Protein AF-A0A4T0URJ2-F1 (afdb_monomer_lite)

pLDDT: mean 92.06, std 10.26, range [40.66, 98.56]

Foldseek 3Di:
DFPWDKDALVNLVVLLVVLAVVQPNDQADVVLLVVLSVVRNVLRFIATEGAPVRDDPPAAEDEFGDDDDNVVVVVPDDLQVVRLVVLVVVQVVDPHGHQAYEQPGRHNSSQRSSVSNCRVVVHHYHPDDDD

Secondary structure (DSSP, 8-state):
----EEE-HHHHHHHHHHHHHHTTT-S--HHHHHHHHHHHHHH---EEEE-GGGS-TT-PEEEE---S-HHHHTTT---SHHHHHHHHHHHHTSSS--SEEEESS-SHHHHHHHHHHHHHH-PPEES----

Sequence (131 aa):
MVTTKTLGPAEFEQLALGACLLGGGGGGPLSGAAPLLDYLRELGRPVTLAEADDLPADTLAACVAGIGAPNAASHGGDFTAAPLLAFTRYASLLAQAPGAVLPAEIGAMNSLIPAVVAAQTGLPLVARCPR

Organism: NCBI:txid2563443

Structure (mmCIF, N/CA/C/O backbone):
data_AF-A0A4T0URJ2-F1
#
_entry.id   AF-A0A4T0URJ2-F1
#
loop_
_atom_site.group_PDB
_atom_site.id
_atom_site.type_symbol
_atom_site.label_atom_id
_atom_site.label_alt_id
_atom_site.label_comp_id
_atom_site.label_asym_id
_atom_site.label_entity_id
_atom_site.label_seq_id
_atom_site.pdbx_PDB_ins_code
_atom_site.Cartn_x
_atom_site.Cartn_y
_atom_site.Cartn_z
_atom_site.occupancy
_atom_site.B_iso_or_equiv
_atom_site.auth_seq_id
_atom_site.auth_comp_id
_atom_site.auth_asym_id
_atom_site.auth_atom_id
_atom_site.pdbx_PDB_model_num
ATOM 1 N N . MET A 1 1 ? -5.693 -19.304 16.796 1.00 40.66 1 MET A N 1
ATOM 2 C CA . MET A 1 1 ? -4.402 -18.622 17.023 1.00 40.66 1 MET A CA 1
ATOM 3 C C . MET A 1 1 ? -4.190 -17.725 15.823 1.00 40.66 1 MET A C 1
ATOM 5 O O . MET A 1 1 ? -4.085 -18.256 14.726 1.00 40.66 1 MET A O 1
ATOM 9 N N . VAL A 1 2 ? -4.231 -16.408 16.025 1.00 49.44 2 VAL A N 1
ATOM 10 C CA . VAL A 1 2 ? -3.955 -15.423 14.969 1.00 49.44 2 VAL A CA 1
ATOM 11 C C . VAL A 1 2 ? -2.500 -15.611 14.558 1.00 49.44 2 VAL A C 1
ATOM 13 O O . VAL A 1 2 ? -1.606 -15.526 15.402 1.00 49.44 2 VAL A O 1
ATOM 16 N N . THR A 1 3 ? -2.261 -15.962 13.299 1.00 54.03 3 THR A N 1
ATOM 17 C CA . THR A 1 3 ? -0.899 -16.132 12.786 1.00 54.03 3 THR A CA 1
ATOM 18 C C . THR A 1 3 ? -0.465 -14.780 12.250 1.00 54.03 3 THR A C 1
ATOM 20 O O . THR A 1 3 ? -0.705 -14.467 11.091 1.00 54.03 3 THR A O 1
ATOM 23 N N . THR A 1 4 ? 0.129 -13.942 13.098 1.00 65.81 4 THR A N 1
ATOM 24 C CA . THR A 1 4 ? 0.601 -12.618 12.681 1.00 65.81 4 THR A CA 1
ATOM 25 C C . THR A 1 4 ? 1.820 -12.783 11.777 1.00 65.81 4 THR A 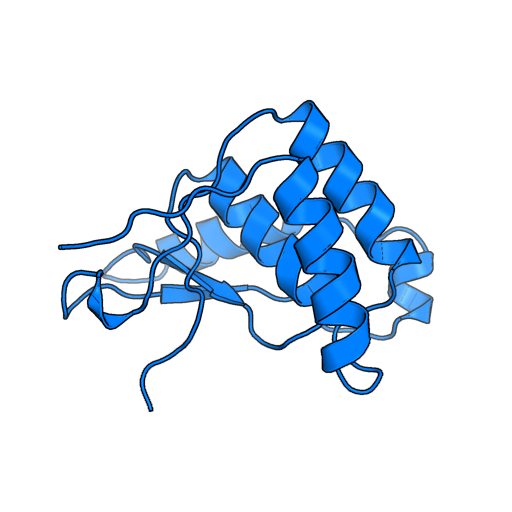C 1
ATOM 27 O O . THR A 1 4 ? 2.940 -12.999 12.244 1.00 65.81 4 THR A O 1
ATOM 30 N N . LYS A 1 5 ? 1.596 -12.735 10.461 1.00 90.38 5 LYS A N 1
ATOM 31 C CA . LYS A 1 5 ? 2.658 -12.742 9.456 1.00 90.38 5 LYS A CA 1
ATOM 32 C C . LYS A 1 5 ? 3.132 -11.310 9.234 1.00 90.38 5 LYS A C 1
ATOM 34 O O . LYS A 1 5 ? 2.327 -10.393 9.115 1.00 90.38 5 LYS A O 1
ATOM 39 N N . THR A 1 6 ? 4.440 -11.126 9.147 1.00 95.19 6 THR A N 1
ATOM 40 C CA . THR A 1 6 ? 5.054 -9.816 8.918 1.00 95.19 6 THR A CA 1
ATOM 41 C C . THR A 1 6 ? 5.757 -9.815 7.570 1.00 95.19 6 THR A C 1
ATOM 43 O O . THR A 1 6 ? 6.363 -10.816 7.191 1.00 95.19 6 THR A O 1
ATOM 46 N N . LEU A 1 7 ? 5.671 -8.702 6.847 1.00 96.50 7 LEU A N 1
ATOM 47 C CA . LEU A 1 7 ? 6.380 -8.471 5.596 1.00 96.50 7 LEU A CA 1
ATOM 48 C C . LEU A 1 7 ? 7.593 -7.574 5.854 1.00 96.50 7 LEU A C 1
ATOM 50 O O . LEU A 1 7 ? 7.449 -6.461 6.371 1.00 96.50 7 LEU A O 1
ATOM 54 N N . GLY A 1 8 ? 8.776 -8.076 5.505 1.00 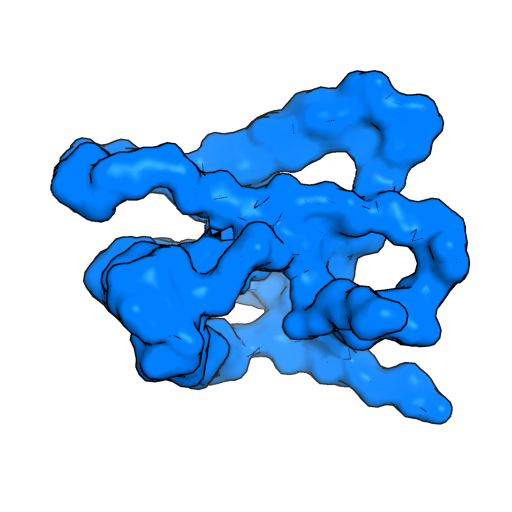95.81 8 GLY A N 1
ATOM 55 C CA . GLY A 1 8 ? 10.014 -7.319 5.394 1.00 95.81 8 GLY A CA 1
ATOM 56 C C . GLY A 1 8 ? 10.481 -7.225 3.935 1.00 95.81 8 GLY A C 1
ATOM 57 O O . GLY A 1 8 ? 9.752 -7.606 3.016 1.00 95.81 8 GLY A O 1
ATOM 58 N N . PRO A 1 9 ? 11.704 -6.717 3.691 1.00 95.44 9 PRO A N 1
ATOM 59 C CA . PRO A 1 9 ? 12.212 -6.484 2.337 1.00 95.44 9 PRO A CA 1
ATOM 60 C C . PRO A 1 9 ? 12.152 -7.716 1.423 1.00 95.44 9 PRO A C 1
ATOM 62 O O . PRO A 1 9 ? 11.697 -7.613 0.286 1.00 95.44 9 PRO A O 1
ATOM 65 N N . ALA A 1 10 ? 12.543 -8.890 1.930 1.00 96.06 10 ALA A N 1
ATOM 66 C CA . ALA A 1 10 ? 12.519 -10.129 1.155 1.00 96.06 10 ALA A CA 1
ATOM 67 C C . ALA A 1 10 ? 11.085 -10.570 0.816 1.00 96.06 10 ALA A C 1
ATOM 69 O O . ALA A 1 10 ? 10.806 -10.969 -0.316 1.00 96.06 10 ALA A O 1
ATOM 70 N N . GLU A 1 11 ? 10.153 -10.462 1.766 1.00 97.62 11 GLU A N 1
ATOM 71 C CA . GLU A 1 11 ? 8.750 -10.798 1.527 1.00 97.62 11 GLU A CA 1
ATOM 72 C C . GLU A 1 11 ? 8.093 -9.827 0.540 1.00 97.62 11 GLU A C 1
ATOM 74 O O . GLU A 1 11 ? 7.265 -10.260 -0.260 1.00 97.62 11 GLU A O 1
ATOM 79 N N . PHE A 1 12 ? 8.463 -8.542 0.544 1.00 97.62 12 PHE A N 1
ATOM 80 C CA . PHE A 1 12 ? 7.959 -7.581 -0.441 1.00 97.62 12 PHE A CA 1
ATOM 81 C C . PHE A 1 12 ? 8.450 -7.886 -1.858 1.00 97.62 12 PHE A C 1
ATOM 83 O O . PHE A 1 12 ? 7.664 -7.799 -2.801 1.00 97.62 12 PHE A O 1
ATOM 90 N N . GLU A 1 13 ? 9.710 -8.295 -2.023 1.00 97.25 13 GLU A N 1
ATOM 91 C CA . GLU A 1 13 ? 10.237 -8.732 -3.322 1.00 97.25 13 GLU A CA 1
ATOM 92 C C . GLU A 1 13 ? 9.486 -9.970 -3.838 1.00 97.25 13 GLU A C 1
ATOM 94 O O . GLU A 1 13 ? 9.039 -10.005 -4.988 1.00 97.25 13 GLU A O 1
ATOM 99 N N . GLN A 1 14 ? 9.263 -10.960 -2.969 1.00 97.31 14 GLN A N 1
ATOM 100 C CA . GLN A 1 14 ? 8.476 -12.151 -3.299 1.00 97.31 14 GLN A CA 1
ATOM 101 C C . GLN A 1 14 ? 7.018 -11.808 -3.630 1.00 97.31 14 GLN A C 1
ATOM 103 O O . GLN A 1 14 ? 6.459 -12.356 -4.584 1.00 97.31 14 GLN A O 1
ATOM 108 N N . LEU A 1 15 ? 6.414 -10.884 -2.876 1.00 96.12 15 LEU A N 1
ATOM 109 C CA . LEU A 1 15 ? 5.061 -10.394 -3.117 1.00 96.12 15 LEU A CA 1
ATOM 110 C C . LEU A 1 15 ? 4.959 -9.729 -4.491 1.00 96.12 15 LEU A C 1
ATOM 112 O O . LEU A 1 15 ? 4.046 -10.055 -5.242 1.00 96.12 15 LEU A O 1
ATOM 116 N N . ALA A 1 16 ? 5.899 -8.852 -4.848 1.00 97.19 16 ALA A N 1
ATOM 117 C CA . ALA A 1 16 ? 5.896 -8.164 -6.136 1.00 97.19 16 ALA A CA 1
ATOM 118 C C . ALA A 1 16 ? 5.988 -9.148 -7.314 1.00 97.19 16 ALA A C 1
ATOM 120 O O . ALA A 1 16 ? 5.234 -9.027 -8.282 1.00 97.19 16 ALA A O 1
ATOM 121 N N . LEU A 1 17 ? 6.866 -10.152 -7.213 1.00 97.06 17 LEU A N 1
ATOM 122 C CA . LEU A 1 17 ? 7.027 -11.194 -8.232 1.00 97.06 17 LEU A CA 1
ATOM 123 C C . LEU A 1 17 ? 5.775 -12.069 -8.359 1.00 97.06 17 LEU A C 1
ATOM 125 O O . LEU A 1 17 ? 5.265 -12.264 -9.464 1.00 97.06 17 LEU A O 1
ATOM 129 N N . GLY A 1 18 ? 5.252 -12.562 -7.233 1.00 96.56 18 GLY A N 1
ATOM 130 C CA . GLY A 1 18 ? 4.042 -13.382 -7.209 1.00 96.56 18 GLY A CA 1
ATOM 131 C C . GLY A 1 18 ? 2.818 -12.619 -7.715 1.00 96.56 18 GLY A C 1
ATOM 132 O O . GLY A 1 18 ? 2.074 -13.130 -8.549 1.00 96.56 18 GLY A O 1
ATOM 133 N N . ALA A 1 19 ? 2.644 -11.371 -7.280 1.00 96.12 19 ALA A N 1
ATOM 134 C CA . ALA A 1 19 ? 1.552 -10.512 -7.722 1.00 96.12 19 ALA A CA 1
ATOM 135 C C . ALA A 1 19 ? 1.667 -10.159 -9.211 1.00 96.12 19 ALA A C 1
ATOM 137 O O . ALA A 1 19 ? 0.652 -10.136 -9.901 1.00 96.12 19 ALA A O 1
ATOM 138 N N . CYS A 1 20 ? 2.879 -9.952 -9.742 1.00 95.56 20 CYS A N 1
ATOM 139 C CA . CYS A 1 20 ? 3.077 -9.760 -11.180 1.00 95.56 20 CYS A CA 1
ATOM 140 C C . CYS A 1 20 ? 2.629 -10.985 -11.989 1.00 95.56 20 CYS A C 1
ATOM 142 O O . CYS A 1 20 ? 2.006 -10.833 -13.039 1.00 95.56 20 CYS A O 1
ATOM 144 N N . LEU A 1 21 ? 2.948 -12.191 -11.511 1.00 96.06 21 LEU A N 1
ATOM 145 C CA . LEU A 1 21 ? 2.557 -13.436 -12.170 1.00 96.06 21 LEU A CA 1
ATOM 146 C C . LEU A 1 21 ? 1.036 -13.650 -12.118 1.00 96.06 21 LEU A C 1
ATOM 148 O O . LEU A 1 21 ? 0.429 -14.035 -13.115 1.00 96.06 21 LEU A O 1
ATOM 152 N N . LEU A 1 22 ? 0.423 -13.402 -10.959 1.00 95.62 22 LEU A N 1
ATOM 153 C CA . LEU A 1 22 ? -0.995 -13.674 -10.707 1.00 95.62 22 LEU A CA 1
ATOM 154 C C . LEU A 1 22 ? -1.938 -12.557 -11.180 1.00 95.62 22 LEU A C 1
ATOM 156 O O . LEU A 1 22 ? -3.127 -12.807 -11.348 1.00 95.62 22 LEU A O 1
ATOM 160 N N . GLY A 1 23 ? -1.429 -11.348 -11.422 1.00 91.81 23 GLY A N 1
ATOM 161 C CA . GLY A 1 23 ? -2.223 -10.177 -11.809 1.00 91.81 23 GLY A CA 1
ATOM 162 C C . GLY A 1 23 ? -2.785 -10.209 -13.235 1.00 91.81 23 GLY A C 1
ATOM 163 O O . GLY A 1 23 ? -3.426 -9.252 -13.658 1.00 91.81 23 GLY A O 1
ATOM 164 N N . GLY A 1 24 ? -2.534 -11.267 -14.016 1.00 88.06 24 GLY A N 1
ATOM 165 C CA . GLY A 1 24 ? -3.131 -11.443 -15.349 1.00 88.06 24 GLY A CA 1
ATOM 166 C C . GLY A 1 24 ? -2.788 -10.337 -16.359 1.00 88.06 24 GLY A C 1
ATOM 167 O O . GLY A 1 24 ? -3.539 -10.122 -17.306 1.00 88.06 24 GLY A O 1
ATOM 168 N N . GLY A 1 25 ? -1.678 -9.620 -16.150 1.00 84.06 25 GLY A N 1
ATOM 169 C CA . GLY A 1 25 ? -1.258 -8.468 -16.960 1.00 84.06 25 GLY A CA 1
ATOM 170 C C . GLY A 1 25 ? -1.740 -7.097 -16.456 1.00 84.06 25 GLY A C 1
ATOM 171 O O . GLY A 1 25 ? -1.353 -6.084 -17.038 1.00 84.06 25 GLY A O 1
ATOM 172 N N . GLY A 1 26 ? -2.548 -7.049 -15.390 1.00 88.81 26 GLY A N 1
ATOM 173 C CA . GLY A 1 26 ? -3.000 -5.828 -14.707 1.00 88.81 26 GLY A CA 1
ATOM 174 C C . GLY A 1 26 ? -2.175 -5.462 -13.462 1.00 88.81 26 GLY A C 1
ATOM 175 O O . GLY A 1 26 ? -1.145 -6.072 -13.177 1.00 88.81 26 GLY A O 1
ATOM 176 N N . GLY A 1 27 ? -2.604 -4.427 -12.728 1.00 90.38 27 GLY A N 1
ATOM 177 C CA . GLY A 1 27 ? -2.042 -4.041 -11.422 1.00 90.38 27 GLY A CA 1
ATOM 178 C C . GLY A 1 27 ? -0.595 -3.532 -11.395 1.00 90.38 27 GLY A C 1
ATOM 179 O O . GLY A 1 27 ? 0.001 -3.395 -10.322 1.00 90.38 27 GLY A O 1
ATOM 180 N N . GLY A 1 28 ? -0.051 -3.193 -12.565 1.00 92.00 28 GLY A N 1
ATOM 181 C CA . GLY A 1 28 ? 1.219 -2.491 -12.742 1.00 92.00 28 GLY A CA 1
ATOM 182 C C . GLY A 1 28 ? 2.436 -3.411 -12.938 1.00 92.00 28 GLY A C 1
ATOM 183 O O . GLY A 1 28 ? 2.488 -4.505 -12.373 1.00 92.00 28 GLY A O 1
ATOM 184 N N . PRO A 1 29 ? 3.431 -2.984 -13.742 1.00 91.75 29 PRO A N 1
ATOM 185 C CA . PRO A 1 29 ? 4.603 -3.793 -14.077 1.00 91.75 29 PRO A CA 1
ATOM 186 C C . PRO A 1 29 ? 5.640 -3.847 -12.945 1.00 91.75 29 PRO A C 1
ATOM 188 O O . PRO A 1 29 ? 5.733 -2.934 -12.123 1.00 91.75 29 PRO A O 1
ATOM 191 N N . LEU A 1 30 ? 6.517 -4.860 -12.972 1.00 93.12 30 LEU A N 1
ATOM 192 C CA . LEU A 1 30 ? 7.656 -4.972 -12.042 1.00 93.12 30 LEU A CA 1
ATOM 193 C C . LEU A 1 30 ? 8.597 -3.760 -12.081 1.00 93.12 30 LEU A C 1
ATOM 195 O O . LEU A 1 30 ? 9.138 -3.373 -11.049 1.00 93.12 30 LEU A O 1
ATOM 199 N N . SER A 1 31 ? 8.765 -3.123 -13.244 1.00 92.31 31 SER A N 1
ATOM 200 C CA . SER A 1 31 ? 9.587 -1.912 -13.365 1.00 92.31 31 SER A CA 1
ATOM 201 C C . SER A 1 31 ? 9.053 -0.746 -12.526 1.00 92.31 31 SER A C 1
ATOM 203 O O . SER A 1 31 ? 9.844 0.026 -11.997 1.00 92.31 31 SER A O 1
ATOM 205 N N . GLY A 1 32 ? 7.730 -0.638 -12.358 1.00 92.06 32 GLY A N 1
ATOM 206 C CA . GLY A 1 32 ? 7.109 0.351 -11.474 1.00 92.06 32 GLY A CA 1
ATOM 207 C C . GLY A 1 32 ? 7.108 -0.061 -9.998 1.00 92.06 32 GLY A C 1
ATOM 208 O O . GLY A 1 32 ? 6.974 0.793 -9.127 1.00 92.06 32 GLY A O 1
ATOM 209 N N . ALA A 1 33 ? 7.290 -1.352 -9.705 1.00 94.38 33 ALA A N 1
ATOM 210 C CA . ALA A 1 33 ? 7.404 -1.878 -8.346 1.00 94.38 33 ALA A CA 1
ATOM 211 C C . ALA A 1 33 ? 8.801 -1.662 -7.737 1.00 94.38 33 ALA A C 1
ATOM 213 O O . ALA A 1 33 ? 8.907 -1.447 -6.534 1.00 94.38 33 ALA A O 1
ATOM 214 N N . ALA A 1 34 ? 9.862 -1.669 -8.552 1.00 94.88 34 ALA A N 1
ATOM 215 C CA . ALA A 1 34 ? 11.244 -1.469 -8.103 1.00 94.88 34 ALA A CA 1
ATOM 216 C C . ALA A 1 34 ? 11.448 -0.242 -7.180 1.00 94.88 34 ALA A C 1
ATOM 218 O O . ALA A 1 34 ? 11.921 -0.438 -6.061 1.00 94.88 34 ALA A O 1
ATOM 219 N N . PRO A 1 35 ? 11.020 0.988 -7.541 1.00 95.44 35 PRO A N 1
ATOM 220 C CA . PRO A 1 35 ? 11.182 2.143 -6.652 1.00 95.44 35 PRO A CA 1
ATOM 221 C C . PRO A 1 35 ? 10.381 2.032 -5.342 1.00 95.44 35 PRO A C 1
ATOM 223 O O . PRO A 1 35 ? 10.776 2.605 -4.330 1.00 95.44 35 PRO A O 1
ATOM 226 N N . LEU A 1 36 ? 9.269 1.286 -5.328 1.00 97.06 36 LEU A N 1
ATOM 227 C CA . LEU A 1 36 ? 8.493 1.034 -4.108 1.00 97.06 36 LEU A CA 1
ATOM 228 C C . LEU A 1 36 ? 9.213 0.055 -3.176 1.00 97.06 36 LEU A C 1
ATOM 230 O O . LEU A 1 36 ? 9.191 0.242 -1.962 1.00 97.06 36 LEU A O 1
ATOM 234 N N . LEU A 1 37 ? 9.861 -0.972 -3.734 1.00 97.81 37 LEU A N 1
ATOM 235 C CA . LEU A 1 37 ? 10.683 -1.917 -2.974 1.00 97.81 37 LEU A CA 1
ATOM 236 C C . LEU A 1 37 ? 11.880 -1.213 -2.335 1.00 97.81 37 LEU A C 1
ATOM 238 O O . LEU A 1 37 ? 12.151 -1.428 -1.153 1.00 97.81 37 LEU A O 1
ATOM 242 N N . ASP A 1 38 ? 12.555 -0.346 -3.091 1.00 97.69 38 ASP A N 1
ATOM 243 C CA . ASP A 1 38 ? 13.665 0.456 -2.577 1.00 97.69 38 ASP A CA 1
ATOM 244 C C . ASP A 1 38 ? 13.197 1.365 -1.439 1.00 97.69 38 ASP A C 1
ATOM 246 O O . ASP A 1 38 ? 13.776 1.334 -0.353 1.00 97.69 38 ASP A O 1
ATOM 250 N N . TYR A 1 39 ? 12.071 2.059 -1.625 1.00 98.12 39 TYR A N 1
ATOM 251 C CA . TYR A 1 39 ? 11.473 2.886 -0.580 1.00 98.12 39 TYR A CA 1
ATOM 252 C C . TYR A 1 39 ? 11.105 2.090 0.683 1.00 98.12 39 TYR A C 1
ATOM 254 O O . TYR A 1 39 ? 11.409 2.517 1.795 1.00 98.12 39 TYR A O 1
ATOM 262 N N . LEU A 1 40 ? 10.465 0.923 0.545 1.00 98.06 40 LEU A N 1
ATOM 263 C CA . LEU A 1 40 ? 10.111 0.062 1.683 1.00 98.06 40 LEU A CA 1
ATOM 264 C C . LEU A 1 40 ? 11.358 -0.433 2.430 1.00 98.06 40 LEU A C 1
ATOM 266 O O . LEU A 1 40 ? 11.354 -0.497 3.663 1.00 98.06 40 LEU A O 1
ATOM 270 N N . ARG A 1 41 ? 12.432 -0.751 1.697 1.00 97.81 41 ARG A N 1
ATOM 271 C CA . ARG A 1 41 ? 13.720 -1.160 2.268 1.00 97.81 41 ARG A CA 1
ATOM 272 C C . ARG A 1 41 ? 14.369 -0.019 3.051 1.00 97.81 41 ARG A C 1
ATOM 274 O O . ARG A 1 41 ? 14.826 -0.252 4.166 1.00 97.81 41 ARG A O 1
ATOM 281 N N . GLU A 1 42 ? 14.374 1.191 2.498 1.00 98.00 42 GLU A N 1
ATOM 282 C CA . GLU A 1 42 ? 14.905 2.397 3.149 1.00 98.00 42 GLU A CA 1
ATOM 283 C C . GLU A 1 42 ? 14.085 2.807 4.376 1.00 98.00 42 GLU A C 1
ATOM 285 O O . GLU A 1 42 ? 14.652 3.169 5.407 1.00 98.00 42 GLU A O 1
ATOM 290 N N . LEU A 1 43 ? 12.754 2.712 4.292 1.00 97.31 43 LEU A N 1
ATOM 291 C CA . LEU A 1 43 ? 11.860 3.005 5.409 1.00 97.31 43 LEU A CA 1
ATOM 292 C C . LEU A 1 43 ? 12.086 2.034 6.578 1.00 97.31 43 LEU A C 1
ATOM 294 O O . LEU A 1 43 ? 11.916 2.423 7.732 1.00 97.31 43 LEU A O 1
ATOM 298 N N . GLY A 1 44 ? 12.452 0.778 6.293 1.00 95.94 44 GLY A N 1
ATOM 299 C CA . GLY A 1 44 ? 12.876 -0.205 7.294 1.00 95.94 44 GLY A CA 1
ATOM 300 C C . GLY A 1 44 ? 11.785 -0.621 8.286 1.00 95.94 44 GLY A C 1
ATOM 301 O O . GLY A 1 44 ? 12.092 -1.157 9.352 1.00 95.94 44 GLY A O 1
ATOM 302 N N . ARG A 1 45 ? 10.510 -0.359 7.970 1.00 96.25 45 ARG A N 1
ATOM 303 C CA . ARG A 1 45 ? 9.372 -0.652 8.849 1.00 96.25 45 ARG A CA 1
ATOM 304 C C . ARG A 1 45 ? 8.670 -1.942 8.418 1.00 96.25 45 ARG A C 1
ATOM 306 O O . ARG A 1 45 ? 8.255 -2.032 7.263 1.00 96.25 45 ARG A O 1
ATOM 313 N N . PRO A 1 46 ? 8.497 -2.918 9.326 1.00 94.44 46 PRO A N 1
ATOM 314 C CA . PRO A 1 46 ? 7.729 -4.116 9.025 1.00 94.44 46 PRO A CA 1
ATOM 315 C C . PRO A 1 46 ? 6.248 -3.784 8.811 1.00 94.44 46 PRO A C 1
ATOM 317 O O . PRO A 1 46 ? 5.704 -2.906 9.486 1.00 94.44 46 PRO A O 1
ATOM 320 N N . VAL A 1 47 ? 5.586 -4.531 7.927 1.00 97.88 47 VAL A N 1
ATOM 321 C CA . VAL A 1 47 ? 4.127 -4.462 7.739 1.00 97.88 47 VAL A CA 1
ATOM 322 C C . VAL A 1 47 ? 3.481 -5.735 8.252 1.00 97.88 47 VAL A C 1
ATOM 324 O O . VAL A 1 47 ? 3.846 -6.833 7.838 1.00 97.88 47 VAL A O 1
ATOM 327 N N . THR A 1 48 ? 2.488 -5.590 9.124 1.00 97.25 48 THR A N 1
ATOM 328 C CA . THR A 1 48 ? 1.645 -6.711 9.540 1.00 97.25 48 THR A CA 1
ATOM 329 C C . THR A 1 48 ? 0.714 -7.098 8.397 1.00 97.25 48 THR A C 1
ATOM 331 O O . THR A 1 48 ? -0.061 -6.266 7.927 1.00 97.25 48 THR A O 1
ATOM 334 N N . LEU A 1 49 ? 0.768 -8.356 7.971 1.00 95.81 49 LEU A N 1
ATOM 335 C CA . LEU A 1 49 ? -0.196 -8.957 7.061 1.00 95.81 49 LEU A CA 1
ATOM 336 C C . LEU A 1 49 ? -1.282 -9.648 7.893 1.00 95.81 49 LEU A C 1
ATOM 338 O O . LEU A 1 49 ? -0.975 -10.551 8.673 1.00 95.81 49 LEU A O 1
ATOM 342 N N . ALA A 1 50 ? -2.530 -9.217 7.730 1.00 93.81 50 ALA A N 1
ATOM 343 C CA . ALA A 1 50 ? -3.678 -9.746 8.461 1.00 93.81 50 ALA A CA 1
ATOM 344 C C . ALA A 1 50 ? -4.698 -10.376 7.507 1.00 93.81 50 ALA A C 1
ATOM 346 O O . ALA A 1 50 ? -4.960 -9.844 6.423 1.00 93.81 50 ALA A O 1
ATOM 347 N N . GLU A 1 51 ? -5.309 -11.482 7.924 1.00 91.56 51 GLU A N 1
ATOM 348 C CA . GLU A 1 51 ? -6.566 -11.922 7.324 1.00 91.56 51 GLU A CA 1
ATOM 349 C C . GLU A 1 51 ? -7.700 -11.026 7.834 1.00 91.56 51 GLU A C 1
ATOM 351 O O . GLU A 1 51 ? -7.641 -10.494 8.943 1.00 91.56 51 GLU A O 1
ATOM 356 N N . ALA A 1 52 ? -8.755 -10.848 7.040 1.00 89.00 52 ALA A N 1
ATOM 357 C CA . ALA A 1 52 ? -9.893 -10.036 7.469 1.00 89.00 52 ALA A CA 1
ATOM 358 C C . ALA A 1 52 ? -10.567 -10.584 8.743 1.00 89.00 52 ALA A C 1
ATOM 360 O O . ALA A 1 52 ? -10.998 -9.800 9.584 1.00 89.00 52 ALA A O 1
ATOM 361 N N . ASP A 1 53 ? -10.583 -11.909 8.914 1.00 90.12 53 ASP A N 1
ATOM 362 C CA . ASP A 1 53 ? -11.137 -12.581 10.097 1.00 90.12 53 ASP A CA 1
ATOM 363 C C . ASP A 1 53 ? -10.277 -12.380 11.364 1.00 90.12 53 ASP A C 1
ATOM 365 O O . ASP A 1 53 ? -10.746 -12.636 12.474 1.00 90.12 53 ASP A O 1
ATOM 369 N N . ASP A 1 54 ? -9.028 -11.915 11.218 1.00 89.56 54 ASP A N 1
ATOM 370 C CA . ASP A 1 54 ? -8.143 -11.580 12.341 1.00 89.56 54 ASP A CA 1
ATOM 371 C C . ASP A 1 54 ? -8.357 -10.141 12.852 1.00 89.56 54 ASP A C 1
ATOM 373 O O . ASP A 1 54 ? -7.804 -9.759 13.888 1.00 89.56 54 ASP A O 1
ATOM 377 N N . LEU A 1 55 ? -9.138 -9.325 12.136 1.00 91.25 55 LEU A N 1
ATOM 378 C CA . LEU A 1 55 ? -9.456 -7.951 12.518 1.00 91.25 55 LEU A CA 1
ATOM 379 C C . LEU A 1 55 ? -10.755 -7.888 13.345 1.00 91.25 55 LEU A C 1
ATOM 381 O O . LEU A 1 55 ? -11.647 -8.720 13.170 1.00 91.25 55 LEU A O 1
ATOM 385 N N . PRO A 1 56 ? -10.916 -6.882 14.227 1.00 93.69 56 PRO A N 1
ATOM 386 C CA . PRO A 1 56 ? -12.207 -6.599 14.850 1.00 93.69 56 PRO A CA 1
ATOM 387 C C . PRO A 1 56 ? -13.318 -6.458 13.801 1.00 93.69 56 PRO A C 1
ATOM 389 O O . PRO A 1 56 ? -13.104 -5.841 12.757 1.00 93.69 56 PRO A O 1
ATOM 392 N N . ALA A 1 57 ? -14.505 -6.998 14.089 1.00 91.19 57 ALA A N 1
ATOM 393 C CA . ALA A 1 57 ? -15.608 -7.107 13.127 1.00 91.19 57 ALA A CA 1
ATOM 394 C C . ALA A 1 57 ? -16.094 -5.762 12.546 1.00 91.19 57 ALA A C 1
ATOM 396 O O . ALA A 1 57 ? -16.678 -5.728 11.467 1.00 91.19 57 ALA A O 1
ATOM 397 N N . ASP A 1 58 ? -15.863 -4.660 13.256 1.00 93.31 58 ASP A N 1
ATOM 398 C CA . ASP A 1 58 ? -16.217 -3.289 12.885 1.00 93.31 58 ASP A CA 1
ATOM 399 C C . ASP A 1 58 ? -15.035 -2.494 12.298 1.00 93.31 58 ASP A C 1
ATOM 401 O O . ASP A 1 58 ? -15.118 -1.274 12.119 1.00 93.31 58 ASP A O 1
ATOM 405 N N . THR A 1 59 ? -13.924 -3.166 11.979 1.00 94.69 59 THR A N 1
ATOM 406 C CA . THR A 1 59 ? -12.752 -2.526 11.375 1.00 94.69 59 THR A CA 1
ATOM 407 C C . THR A 1 59 ? -13.057 -2.098 9.949 1.00 94.69 59 THR A C 1
ATOM 409 O O . THR A 1 59 ? -13.223 -2.921 9.050 1.00 94.69 59 THR A O 1
ATOM 412 N N . LEU A 1 60 ? -13.044 -0.787 9.709 1.00 95.44 60 LEU A N 1
ATOM 413 C CA . LEU A 1 60 ? -13.067 -0.253 8.354 1.00 95.44 60 LEU A CA 1
ATOM 414 C C . LEU A 1 60 ? -11.684 -0.412 7.715 1.00 95.44 60 LEU A C 1
ATOM 416 O O . LEU A 1 60 ? -10.689 0.087 8.241 1.00 95.44 60 LEU A O 1
ATOM 420 N N . ALA A 1 61 ? -11.623 -1.068 6.559 1.00 95.25 61 ALA A N 1
ATOM 421 C CA . ALA A 1 61 ? -10.434 -1.090 5.717 1.00 95.25 61 ALA A CA 1
ATOM 422 C C . ALA A 1 61 ? -10.595 -0.077 4.578 1.00 95.25 61 ALA A C 1
ATOM 424 O O . ALA A 1 61 ? -11.651 -0.012 3.945 1.00 95.25 61 ALA A O 1
ATOM 425 N N . ALA A 1 62 ? -9.557 0.707 4.295 1.00 96.62 62 ALA A N 1
ATOM 426 C CA . ALA A 1 62 ? -9.560 1.597 3.139 1.00 96.62 62 ALA A CA 1
ATOM 427 C C . ALA A 1 62 ? -8.773 0.987 1.985 1.00 96.62 62 ALA A C 1
ATOM 429 O O . ALA A 1 62 ? -7.627 0.558 2.136 1.00 96.62 62 ALA A O 1
ATOM 430 N N . CYS A 1 63 ? -9.416 0.978 0.821 1.00 95.94 63 CYS A N 1
ATOM 431 C CA . CYS A 1 63 ? -8.821 0.509 -0.413 1.00 95.94 63 CYS A CA 1
ATOM 432 C C . CYS A 1 63 ? -7.824 1.546 -0.945 1.00 95.94 63 CYS A C 1
ATOM 434 O O . CYS A 1 63 ? -8.186 2.709 -1.134 1.00 95.94 63 CYS A O 1
ATOM 436 N N . VAL A 1 64 ? -6.586 1.131 -1.214 1.00 97.06 64 VAL A N 1
ATOM 437 C CA . VAL A 1 64 ? -5.540 1.987 -1.794 1.00 97.06 64 VAL A CA 1
ATOM 438 C C . VAL A 1 64 ? -5.002 1.334 -3.063 1.00 97.06 64 VAL A C 1
ATOM 440 O O . VAL A 1 64 ? -4.615 0.167 -3.057 1.00 97.06 64 VAL A O 1
ATOM 443 N N . ALA A 1 65 ? -4.973 2.098 -4.153 1.00 94.56 65 ALA A N 1
ATOM 444 C CA . ALA A 1 65 ? -4.449 1.670 -5.444 1.00 94.56 65 ALA A CA 1
ATOM 445 C C . ALA A 1 65 ? -3.971 2.857 -6.282 1.00 94.56 65 ALA A C 1
ATOM 447 O O . ALA A 1 65 ? -4.442 3.984 -6.118 1.00 94.56 65 ALA A O 1
ATOM 448 N N . GLY A 1 66 ? -3.059 2.579 -7.210 1.00 91.62 66 GLY A N 1
ATOM 449 C CA . GLY A 1 66 ? -2.775 3.449 -8.342 1.00 91.62 66 GLY A CA 1
ATOM 450 C C . GLY A 1 66 ? -3.734 3.140 -9.492 1.00 91.62 66 GLY A C 1
ATOM 451 O O . GLY A 1 66 ? -3.912 1.980 -9.862 1.00 91.62 66 GLY A O 1
ATOM 452 N N . ILE A 1 67 ? -4.338 4.178 -10.074 1.00 88.94 67 ILE A N 1
ATOM 453 C CA . ILE A 1 67 ? -5.213 4.068 -11.248 1.00 88.94 67 ILE A CA 1
ATOM 454 C C . ILE A 1 67 ? -4.685 5.006 -12.329 1.00 88.94 67 ILE A C 1
ATOM 456 O O . ILE A 1 67 ? -4.450 6.187 -12.078 1.00 88.94 67 ILE A O 1
ATOM 460 N N . GLY A 1 68 ? -4.514 4.488 -13.542 1.00 86.06 68 GLY A N 1
ATOM 461 C CA . GLY A 1 68 ? -4.076 5.274 -14.689 1.00 86.06 68 GLY A CA 1
ATOM 462 C C . GLY A 1 68 ? -3.390 4.432 -15.757 1.00 86.06 68 GLY A C 1
ATOM 463 O O . GLY A 1 68 ? -3.224 3.222 -15.618 1.00 86.06 68 GLY A O 1
ATOM 464 N N . ALA A 1 69 ? -2.982 5.089 -16.843 1.00 83.75 69 ALA A N 1
ATOM 465 C CA . ALA A 1 69 ? -2.244 4.433 -17.915 1.00 83.75 69 ALA A CA 1
ATOM 466 C C . ALA A 1 69 ? -0.797 4.130 -17.474 1.00 83.75 69 ALA A C 1
ATOM 468 O O . ALA A 1 69 ? -0.116 5.044 -16.997 1.00 83.75 69 ALA A O 1
ATOM 469 N N . PRO A 1 70 ? -0.268 2.914 -17.717 1.00 78.88 70 PRO A N 1
ATOM 470 C CA . PRO A 1 70 ? 1.121 2.579 -17.389 1.00 78.88 70 PRO A CA 1
ATOM 471 C C . PRO A 1 70 ? 2.149 3.537 -18.008 1.00 78.88 70 PRO A C 1
ATOM 473 O O . PRO A 1 70 ? 3.121 3.900 -17.354 1.00 78.88 70 PRO A O 1
ATOM 476 N N . ASN A 1 71 ? 1.896 4.017 -19.233 1.00 82.50 71 ASN A N 1
ATOM 477 C CA . ASN A 1 71 ? 2.772 4.983 -19.903 1.00 82.50 71 ASN A CA 1
ATOM 478 C C . ASN A 1 71 ? 2.834 6.337 -19.168 1.00 82.50 71 ASN A C 1
ATOM 480 O O . ASN A 1 71 ? 3.879 6.972 -19.106 1.00 82.50 71 ASN A O 1
ATOM 484 N N . ALA A 1 72 ? 1.727 6.778 -18.563 1.00 84.81 72 ALA A N 1
ATOM 485 C CA . ALA A 1 72 ? 1.735 7.993 -17.751 1.00 84.81 72 ALA A CA 1
ATOM 486 C C . ALA A 1 72 ? 2.531 7.780 -16.455 1.00 84.81 72 ALA A C 1
ATOM 488 O O . ALA A 1 72 ? 3.330 8.633 -16.075 1.00 84.81 72 ALA A O 1
ATOM 489 N N . ALA A 1 73 ? 2.371 6.617 -15.815 1.00 82.25 73 ALA A N 1
ATOM 490 C CA . ALA A 1 73 ? 3.115 6.265 -14.607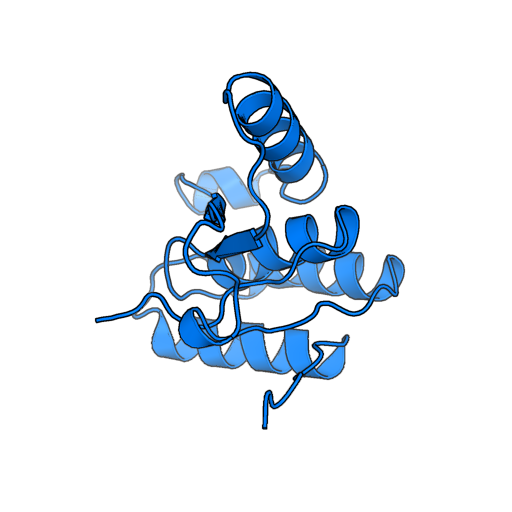 1.00 82.25 73 ALA A CA 1
ATOM 491 C C . ALA A 1 73 ? 4.638 6.242 -14.838 1.00 82.25 73 ALA A C 1
ATOM 493 O O . ALA A 1 73 ? 5.388 6.682 -13.965 1.00 82.25 73 ALA A O 1
ATOM 494 N N . SER A 1 74 ? 5.102 5.820 -16.024 1.00 79.50 74 SER A N 1
ATOM 495 C CA . SER A 1 74 ? 6.532 5.831 -16.374 1.00 79.50 74 SER A CA 1
ATOM 496 C C . SER A 1 74 ? 7.153 7.226 -16.510 1.00 79.50 74 SER A C 1
ATOM 498 O O . SER A 1 74 ? 8.374 7.332 -16.575 1.00 79.50 74 SER A O 1
ATOM 500 N N . HIS A 1 75 ? 6.353 8.295 -16.517 1.00 82.50 75 HIS A N 1
ATOM 501 C CA . HIS A 1 75 ? 6.841 9.676 -16.585 1.00 82.50 75 HIS A CA 1
ATOM 502 C C . HIS A 1 75 ? 7.023 10.351 -15.212 1.00 82.50 75 HIS A C 1
ATOM 504 O O . HIS A 1 75 ? 7.287 11.550 -15.169 1.00 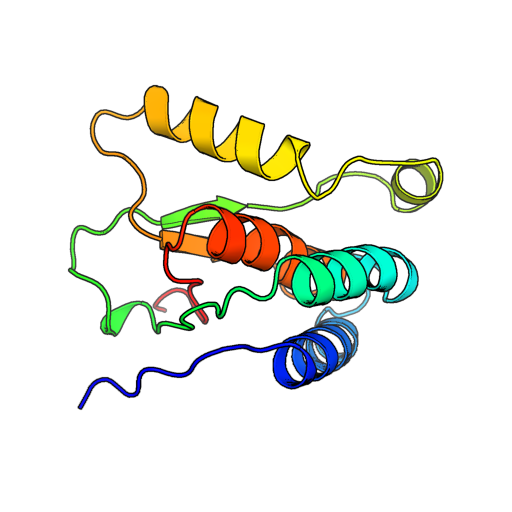82.50 75 HIS A O 1
ATOM 510 N N . GLY A 1 76 ? 6.930 9.604 -14.104 1.00 72.62 76 GLY A N 1
ATOM 511 C CA . GLY A 1 76 ? 7.290 10.103 -12.768 1.00 72.62 76 GLY A CA 1
ATOM 512 C C . GLY A 1 76 ? 6.108 10.334 -11.826 1.00 72.62 76 GLY A C 1
ATOM 513 O O . GLY A 1 76 ? 5.995 11.401 -11.229 1.00 72.62 76 GLY A O 1
ATOM 514 N N . GLY A 1 77 ? 5.226 9.340 -11.680 1.00 82.12 77 GLY A N 1
ATOM 515 C CA . GLY A 1 77 ? 4.188 9.369 -10.645 1.00 82.12 77 GLY A CA 1
ATOM 516 C C . GLY A 1 77 ? 4.764 9.246 -9.228 1.00 82.12 77 GLY A C 1
ATOM 517 O O . GLY A 1 77 ? 5.685 8.465 -8.995 1.00 82.12 77 GLY A O 1
ATOM 518 N N . ASP A 1 78 ? 4.196 9.989 -8.275 1.00 91.75 78 ASP A N 1
ATOM 519 C CA . ASP A 1 78 ? 4.470 9.800 -6.848 1.00 91.75 78 ASP A CA 1
ATOM 520 C C . ASP A 1 78 ? 3.582 8.678 -6.297 1.00 91.75 78 ASP A C 1
ATOM 522 O O . ASP A 1 78 ? 2.373 8.836 -6.129 1.00 91.75 78 ASP A O 1
ATOM 526 N N . PHE A 1 79 ? 4.202 7.534 -6.022 1.00 94.75 79 PHE A N 1
ATOM 527 C CA . PHE A 1 79 ? 3.542 6.355 -5.465 1.00 94.75 79 PHE A CA 1
ATOM 528 C C . PHE A 1 79 ? 3.930 6.089 -4.002 1.00 94.75 79 PHE A C 1
ATOM 530 O O . PHE A 1 79 ? 3.633 5.013 -3.485 1.00 94.75 79 PHE A O 1
ATOM 537 N N . THR A 1 80 ? 4.572 7.048 -3.322 1.00 95.69 80 THR A N 1
ATOM 538 C CA . THR A 1 80 ? 4.983 6.906 -1.915 1.00 95.69 80 THR A CA 1
ATOM 539 C C . THR A 1 80 ? 4.337 7.950 -1.011 1.00 95.69 80 THR A C 1
ATOM 541 O O . THR A 1 80 ? 3.710 7.575 -0.020 1.00 95.69 80 THR A O 1
ATOM 544 N N . ALA A 1 81 ? 4.416 9.243 -1.333 1.00 97.12 81 ALA A N 1
ATOM 545 C CA . ALA A 1 81 ? 3.840 10.300 -0.500 1.00 97.12 81 ALA A CA 1
ATOM 546 C C . ALA A 1 81 ? 2.380 10.601 -0.874 1.00 97.12 81 ALA A C 1
ATOM 548 O O . ALA A 1 81 ? 1.533 10.740 0.015 1.00 97.12 81 ALA A O 1
ATOM 549 N N . ALA A 1 82 ? 2.048 10.637 -2.167 1.00 96.75 82 ALA A N 1
ATOM 550 C CA . ALA A 1 82 ? 0.681 10.892 -2.619 1.00 96.75 82 ALA A CA 1
ATOM 551 C C . ALA A 1 82 ? -0.349 9.863 -2.100 1.00 96.75 82 ALA A C 1
ATOM 553 O O . ALA A 1 82 ? -1.410 10.299 -1.639 1.00 96.75 82 ALA A O 1
ATOM 554 N N . PRO A 1 83 ? -0.075 8.538 -2.072 1.00 97.50 83 PRO A N 1
ATOM 555 C CA . PRO A 1 83 ? -1.010 7.567 -1.498 1.00 97.50 83 PRO A CA 1
ATOM 556 C C . PRO A 1 83 ? -1.275 7.791 -0.004 1.00 97.50 83 PRO A C 1
ATOM 558 O O . PRO A 1 83 ? -2.425 7.711 0.428 1.00 97.50 83 PRO A O 1
ATOM 561 N N . LEU A 1 84 ? -0.249 8.143 0.783 1.00 98.19 84 LEU A N 1
ATOM 562 C CA . LEU A 1 84 ? -0.406 8.470 2.204 1.00 98.19 84 LEU A CA 1
ATOM 563 C C . LEU A 1 84 ? -1.258 9.721 2.408 1.00 98.19 84 LEU A C 1
ATOM 565 O O . LEU A 1 84 ? -2.128 9.749 3.282 1.00 98.19 84 LEU A O 1
ATOM 569 N N . LEU A 1 85 ? -1.012 10.759 1.605 1.00 98.12 85 LEU A N 1
ATOM 570 C CA . LEU A 1 85 ? -1.785 11.992 1.660 1.00 98.12 85 LEU A CA 1
ATOM 571 C C . LEU A 1 85 ? -3.256 11.717 1.329 1.00 98.12 85 LEU A C 1
ATOM 573 O O . LEU A 1 85 ? -4.136 12.170 2.063 1.00 98.12 85 LEU A O 1
ATOM 577 N N . ALA A 1 86 ? -3.523 10.944 0.274 1.00 97.56 86 ALA A N 1
ATOM 578 C CA . ALA A 1 86 ? -4.873 10.546 -0.112 1.00 97.56 86 ALA A CA 1
ATOM 579 C C . ALA A 1 86 ? -5.564 9.737 0.997 1.00 97.56 86 ALA A C 1
ATOM 581 O O . ALA A 1 86 ? -6.675 10.088 1.397 1.00 97.56 86 ALA A O 1
ATOM 582 N N . PHE A 1 87 ? -4.886 8.725 1.551 1.00 98.38 87 PHE A N 1
ATOM 583 C CA . PHE A 1 87 ? -5.392 7.918 2.664 1.00 98.38 87 PHE A CA 1
ATOM 584 C C . PHE A 1 87 ? -5.726 8.785 3.883 1.00 98.38 87 PHE A C 1
ATOM 586 O O . PHE A 1 87 ? -6.828 8.706 4.418 1.00 98.38 87 PHE A O 1
ATOM 593 N N . THR A 1 88 ? -4.807 9.666 4.285 1.00 98.06 88 THR A N 1
ATOM 594 C CA . THR A 1 88 ? -4.975 10.533 5.462 1.00 98.06 88 THR A CA 1
ATOM 595 C C . THR A 1 88 ? -6.136 11.511 5.275 1.00 98.06 88 THR A C 1
ATOM 597 O O . THR A 1 88 ? -6.933 11.719 6.190 1.00 98.06 88 THR A O 1
ATOM 600 N N . ARG A 1 89 ? -6.273 12.100 4.078 1.00 98.12 89 ARG A N 1
ATOM 601 C CA . ARG A 1 89 ? -7.389 13.000 3.756 1.00 98.12 89 ARG A CA 1
ATOM 602 C C . ARG A 1 89 ? -8.714 12.254 3.747 1.00 98.12 89 ARG A C 1
ATOM 604 O O . ARG A 1 89 ? -9.649 12.721 4.388 1.00 98.12 89 ARG A O 1
ATOM 611 N N . TYR A 1 90 ? -8.779 11.096 3.097 1.00 97.56 90 TYR A N 1
ATOM 612 C CA . TYR A 1 90 ? -9.974 10.260 3.095 1.00 97.56 90 TYR A CA 1
ATOM 613 C C . TYR A 1 90 ? -10.381 9.860 4.517 1.00 97.56 90 TYR A C 1
ATOM 615 O O . TYR A 1 90 ? -11.524 10.082 4.904 1.00 97.56 90 TYR A O 1
ATOM 623 N N . ALA A 1 91 ? -9.434 9.383 5.329 1.00 97.75 91 ALA A N 1
ATOM 624 C CA . ALA A 1 91 ? -9.676 9.017 6.720 1.00 97.75 91 ALA A CA 1
ATOM 625 C C . ALA A 1 91 ? -10.255 10.178 7.547 1.00 97.75 91 ALA A C 1
ATOM 627 O O . ALA A 1 91 ? -11.148 9.954 8.357 1.00 97.75 91 ALA A O 1
ATOM 628 N N . SER A 1 92 ? -9.806 11.418 7.309 1.00 97.50 92 SER A N 1
ATOM 629 C CA . SER A 1 92 ? -10.314 12.605 8.017 1.00 97.50 92 SER A CA 1
ATOM 630 C C . SER A 1 92 ? -11.753 13.003 7.659 1.00 97.50 92 SER A C 1
ATOM 632 O O . SER A 1 92 ? -12.356 13.796 8.377 1.00 97.50 92 SER A O 1
ATOM 634 N N . LEU A 1 93 ? -12.302 12.475 6.560 1.00 97.69 93 LEU A N 1
ATOM 635 C CA . LEU A 1 93 ? -13.680 12.731 6.126 1.00 97.69 93 LEU A CA 1
ATOM 636 C C . LEU A 1 93 ? -14.681 11.721 6.702 1.00 97.69 93 LEU A C 1
ATOM 638 O O . LEU A 1 93 ? -15.888 11.920 6.574 1.00 97.69 93 LEU A O 1
ATOM 642 N N . LEU A 1 94 ? -14.202 10.631 7.303 1.00 96.81 94 LEU A N 1
ATOM 643 C CA . LEU A 1 94 ? -15.044 9.573 7.849 1.00 96.81 94 LEU A CA 1
ATOM 644 C C . LEU A 1 94 ? -15.346 9.816 9.329 1.00 96.81 94 LEU A C 1
ATOM 646 O O . LEU A 1 94 ? -14.516 10.329 10.074 1.00 96.81 94 LEU A O 1
ATOM 650 N N . ALA A 1 95 ? -16.520 9.367 9.778 1.00 97.06 95 ALA A N 1
ATOM 651 C CA . ALA A 1 95 ? -16.862 9.358 11.204 1.00 97.06 95 ALA A CA 1
ATOM 652 C C . ALA A 1 95 ? -15.976 8.390 12.016 1.00 97.06 95 ALA A C 1
ATOM 654 O O . ALA A 1 95 ? -15.756 8.599 13.207 1.00 97.06 95 ALA A O 1
ATOM 655 N N . GLN A 1 96 ? -15.460 7.348 11.360 1.00 96.81 96 GLN A N 1
ATOM 656 C CA . GLN A 1 96 ? -14.517 6.376 11.902 1.00 96.81 96 GLN A CA 1
ATOM 657 C C . GLN A 1 96 ? -13.362 6.227 10.910 1.00 96.81 96 GLN A C 1
ATOM 659 O O . GLN A 1 96 ? -13.580 5.916 9.738 1.00 96.81 96 GLN A O 1
ATOM 664 N N . ALA A 1 97 ? -12.132 6.462 11.367 1.00 97.44 97 ALA A N 1
ATOM 665 C CA . ALA A 1 97 ? -10.951 6.302 10.527 1.00 97.44 97 ALA A CA 1
ATOM 666 C C . ALA A 1 97 ? -10.710 4.814 10.192 1.00 97.44 97 ALA A C 1
ATOM 668 O O . ALA A 1 97 ? -10.995 3.951 11.029 1.00 97.44 97 ALA A O 1
ATOM 669 N N . PRO A 1 98 ? -10.159 4.491 9.008 1.00 97.94 98 PRO A N 1
ATOM 670 C CA . PRO A 1 98 ? -9.821 3.118 8.659 1.00 97.94 98 PRO A CA 1
ATOM 671 C C . PRO A 1 98 ? -8.760 2.546 9.605 1.00 97.94 98 PRO A C 1
ATOM 673 O O . PRO A 1 98 ? -7.742 3.187 9.864 1.00 97.94 98 PRO A O 1
ATOM 676 N N . GLY A 1 99 ? -8.991 1.327 10.089 1.00 97.69 99 GLY A N 1
ATOM 677 C CA . GLY A 1 99 ? -8.059 0.571 10.929 1.00 97.69 99 GLY A CA 1
ATOM 678 C C . GLY A 1 99 ? -7.174 -0.403 10.148 1.00 97.69 99 GLY A C 1
ATOM 679 O O . GLY A 1 99 ? -6.342 -1.070 10.753 1.00 97.69 99 GLY A O 1
ATOM 680 N N . ALA A 1 100 ? -7.344 -0.503 8.827 1.00 97.50 100 ALA A N 1
ATOM 681 C CA . ALA A 1 100 ? -6.554 -1.375 7.961 1.00 97.50 100 ALA A CA 1
ATOM 682 C C . ALA A 1 100 ? -6.442 -0.817 6.531 1.00 97.50 100 ALA A C 1
ATOM 684 O O . ALA A 1 100 ? -7.267 -0.003 6.095 1.00 97.50 100 ALA A O 1
ATOM 685 N N . VAL A 1 101 ? -5.435 -1.282 5.790 1.00 97.81 101 VAL A N 1
ATOM 686 C CA . VAL A 1 101 ? -5.219 -0.955 4.373 1.00 97.81 101 VAL A CA 1
ATOM 687 C C . VAL A 1 101 ? -5.519 -2.183 3.517 1.00 97.81 101 VAL A C 1
ATOM 689 O O . VAL A 1 101 ? -5.054 -3.282 3.816 1.00 97.81 101 VAL A O 1
ATOM 692 N N . LEU A 1 102 ? -6.278 -2.001 2.439 1.00 95.81 102 LEU A N 1
ATOM 693 C CA . LEU A 1 102 ? -6.678 -3.069 1.524 1.00 95.81 102 LEU A CA 1
ATOM 694 C C . LEU A 1 102 ? -6.158 -2.781 0.102 1.00 95.81 102 LEU A C 1
ATOM 696 O O . LEU A 1 102 ? -6.423 -1.700 -0.431 1.00 95.81 102 LEU A O 1
ATOM 700 N N . PRO A 1 103 ? -5.440 -3.716 -0.542 1.00 95.06 103 PRO A N 1
ATOM 701 C CA . PRO A 1 103 ? -5.153 -3.635 -1.974 1.00 95.06 103 PRO A CA 1
ATOM 702 C C . PRO A 1 103 ? -6.427 -3.728 -2.822 1.00 95.06 103 PRO A C 1
ATOM 704 O O . PRO A 1 103 ? -7.299 -4.545 -2.533 1.00 95.06 103 PRO A O 1
ATOM 707 N N . ALA A 1 104 ? -6.527 -2.939 -3.897 1.00 92.12 104 ALA A N 1
ATOM 708 C CA . ALA A 1 104 ? -7.690 -2.995 -4.796 1.00 92.12 104 ALA A CA 1
ATOM 709 C C . ALA A 1 104 ? -7.688 -4.220 -5.720 1.00 92.12 104 ALA A C 1
ATOM 711 O O . ALA A 1 104 ? -8.741 -4.747 -6.069 1.00 92.12 104 ALA A O 1
ATOM 712 N N . GLU A 1 105 ? -6.500 -4.647 -6.146 1.00 91.81 105 GLU A N 1
ATOM 713 C CA . GLU A 1 105 ? -6.308 -5.748 -7.083 1.00 91.81 105 GLU A CA 1
ATOM 714 C C . GLU A 1 105 ? -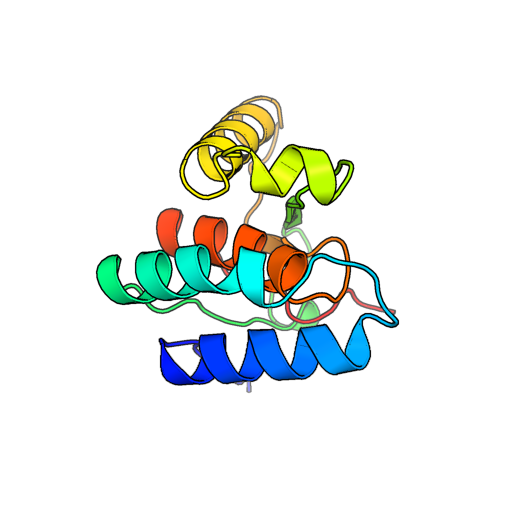4.929 -6.392 -6.905 1.00 91.81 105 GLU A C 1
ATOM 716 O O . GLU A 1 105 ? -4.034 -5.842 -6.255 1.00 91.81 105 GLU A O 1
ATOM 721 N N . ILE A 1 106 ? -4.754 -7.564 -7.514 1.00 93.44 106 ILE A N 1
ATOM 722 C CA . ILE A 1 106 ? -3.469 -8.259 -7.553 1.00 93.44 106 ILE A CA 1
ATOM 723 C C . ILE A 1 106 ? -2.617 -7.652 -8.670 1.00 93.44 106 ILE A C 1
ATOM 725 O O . ILE A 1 106 ? -3.026 -7.621 -9.827 1.00 93.44 106 ILE A O 1
ATOM 729 N N . GLY A 1 107 ? -1.408 -7.213 -8.329 1.00 94.56 107 GLY A N 1
ATOM 730 C CA . GLY A 1 107 ? -0.397 -6.786 -9.292 1.00 94.56 107 GLY A CA 1
ATOM 731 C C . GLY A 1 107 ? 0.818 -6.177 -8.611 1.00 94.56 107 GLY A C 1
ATOM 732 O O . GLY A 1 107 ? 0.757 -5.802 -7.441 1.00 94.56 107 GLY A O 1
ATOM 733 N N . ALA A 1 108 ? 1.940 -6.098 -9.327 1.00 95.50 108 ALA A N 1
ATOM 734 C CA . ALA A 1 108 ? 3.223 -5.755 -8.714 1.00 95.50 108 ALA A CA 1
ATOM 735 C C . ALA A 1 108 ? 3.192 -4.385 -8.018 1.00 95.50 108 ALA A C 1
ATOM 737 O O . ALA A 1 108 ? 3.680 -4.248 -6.900 1.00 95.50 108 ALA A O 1
ATOM 738 N N . MET A 1 109 ? 2.577 -3.379 -8.648 1.00 95.62 109 MET A N 1
ATOM 739 C CA . MET A 1 109 ? 2.426 -2.055 -8.039 1.00 95.62 109 MET A CA 1
ATOM 740 C C . MET A 1 109 ? 1.239 -2.013 -7.079 1.00 95.62 109 MET A C 1
ATOM 742 O O . MET A 1 109 ? 1.391 -1.555 -5.951 1.00 95.62 109 MET A O 1
ATOM 746 N N . ASN A 1 110 ? 0.071 -2.520 -7.481 1.00 94.94 110 ASN A N 1
ATOM 747 C CA . ASN A 1 110 ? -1.146 -2.430 -6.666 1.00 94.94 110 ASN A CA 1
ATOM 748 C C . ASN A 1 110 ? -1.142 -3.328 -5.418 1.00 94.94 110 ASN A C 1
ATOM 750 O O . ASN A 1 110 ? -1.979 -3.136 -4.545 1.00 94.94 110 ASN A O 1
ATOM 754 N N . SER A 1 111 ? -0.160 -4.221 -5.266 1.00 96.12 111 SER A N 1
ATOM 755 C CA . SER A 1 111 ? 0.154 -4.889 -3.995 1.00 96.12 111 SER A CA 1
ATOM 756 C C . SER A 1 111 ? 1.166 -4.120 -3.129 1.00 96.12 111 SER A C 1
ATOM 758 O O . SER A 1 111 ? 1.111 -4.229 -1.907 1.00 96.12 111 SER A O 1
ATOM 760 N N . LEU A 1 112 ? 2.062 -3.317 -3.720 1.00 97.38 112 LEU A N 1
ATOM 761 C CA . LEU A 1 112 ? 3.090 -2.571 -2.978 1.00 97.38 112 LEU A CA 1
ATOM 762 C C . LEU A 1 112 ? 2.680 -1.149 -2.583 1.00 97.38 112 LEU A C 1
ATOM 764 O O . LEU A 1 112 ? 3.037 -0.708 -1.498 1.00 97.38 112 LEU A O 1
ATOM 768 N N . ILE A 1 113 ? 1.917 -0.429 -3.405 1.00 97.56 113 ILE A N 1
ATOM 769 C CA . ILE A 1 113 ? 1.389 0.905 -3.066 1.00 97.56 113 ILE A CA 1
ATOM 770 C C . ILE A 1 113 ? 0.602 0.882 -1.737 1.00 97.56 113 ILE A C 1
ATOM 772 O O . ILE A 1 113 ? 0.914 1.676 -0.846 1.00 97.56 113 ILE A O 1
ATOM 776 N N . PRO A 1 114 ? -0.379 -0.021 -1.530 1.00 97.81 114 PRO A N 1
ATOM 777 C CA . PRO A 1 114 ? -1.038 -0.151 -0.229 1.00 97.81 114 PRO A CA 1
ATOM 778 C C . PRO A 1 114 ? -0.074 -0.604 0.879 1.00 97.81 114 PRO A C 1
ATOM 780 O O . PRO A 1 114 ? -0.207 -0.148 2.012 1.00 97.81 114 PRO A O 1
ATOM 783 N N . ALA A 1 115 ? 0.923 -1.444 0.575 1.00 98.00 115 ALA A N 1
ATOM 784 C 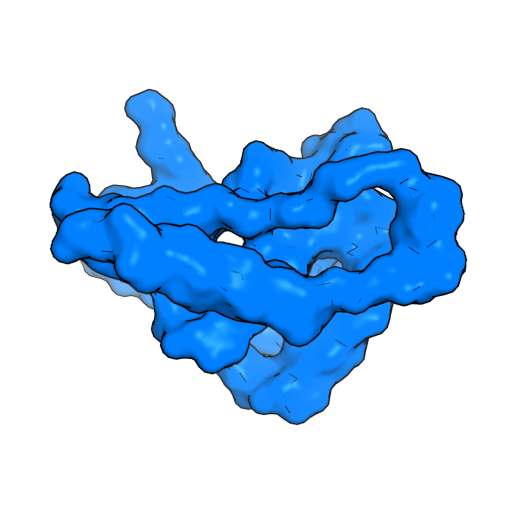CA . ALA A 1 115 ? 1.937 -1.845 1.553 1.00 98.00 115 ALA A CA 1
ATOM 785 C C . ALA A 1 115 ? 2.809 -0.663 2.013 1.00 98.00 115 ALA A C 1
ATOM 787 O O . ALA A 1 115 ? 3.151 -0.587 3.189 1.00 98.00 115 ALA A O 1
ATOM 788 N N . VAL A 1 116 ? 3.112 0.291 1.128 1.00 98.38 116 VAL A N 1
ATOM 789 C CA . VAL A 1 116 ? 3.788 1.549 1.480 1.00 98.38 116 VAL A CA 1
ATOM 790 C C . VAL A 1 116 ? 2.953 2.351 2.472 1.00 98.38 116 VAL A C 1
ATOM 792 O O . VAL A 1 116 ? 3.473 2.751 3.514 1.00 98.38 116 VAL A O 1
ATOM 795 N N . VAL A 1 117 ? 1.651 2.511 2.220 1.00 98.56 117 VAL A N 1
ATOM 796 C CA . VAL A 1 117 ? 0.751 3.202 3.160 1.00 98.56 117 VAL A CA 1
ATOM 797 C C . VAL A 1 117 ? 0.669 2.459 4.496 1.00 98.56 117 VAL A C 1
ATOM 799 O O . VAL A 1 117 ? 0.740 3.088 5.554 1.00 98.56 117 VAL A O 1
ATOM 802 N N . ALA A 1 118 ? 0.577 1.128 4.476 1.00 98.38 118 ALA A N 1
ATOM 803 C CA . ALA A 1 118 ? 0.596 0.304 5.683 1.00 98.38 118 ALA A CA 1
ATOM 804 C C . ALA A 1 118 ? 1.907 0.492 6.473 1.00 98.38 118 ALA A C 1
ATOM 806 O O . ALA A 1 118 ? 1.875 0.736 7.678 1.00 98.38 118 ALA A O 1
ATOM 807 N N . ALA A 1 119 ? 3.058 0.500 5.795 1.00 98.31 119 ALA A N 1
ATOM 808 C CA . ALA A 1 119 ? 4.363 0.722 6.416 1.00 98.31 119 ALA A CA 1
ATOM 809 C C . ALA A 1 119 ? 4.486 2.127 7.025 1.00 98.31 119 ALA A C 1
ATOM 811 O O . ALA A 1 119 ? 5.036 2.290 8.113 1.00 98.31 119 ALA A O 1
ATOM 812 N N . GLN A 1 120 ? 3.954 3.151 6.355 1.00 98.44 120 GLN A N 1
ATOM 813 C CA . GLN A 1 120 ? 3.987 4.539 6.823 1.00 98.44 120 GLN A CA 1
ATOM 814 C C . GLN A 1 120 ? 3.047 4.778 8.015 1.00 98.44 120 GLN A C 1
ATOM 816 O O . GLN A 1 120 ? 3.416 5.481 8.958 1.00 98.44 120 GLN A O 1
ATOM 821 N N . THR A 1 121 ? 1.859 4.176 8.010 1.00 98.12 121 THR A N 1
ATOM 822 C CA . THR A 1 121 ? 0.837 4.368 9.055 1.00 98.12 121 THR A CA 1
ATOM 823 C C . THR A 1 121 ? 0.990 3.408 10.235 1.00 98.12 121 THR A C 1
ATOM 825 O O . THR A 1 121 ? 0.588 3.739 11.346 1.00 98.12 121 THR A O 1
ATOM 828 N N . GLY A 1 122 ? 1.607 2.241 10.028 1.00 97.81 122 GLY A N 1
ATOM 829 C CA . GLY A 1 122 ? 1.632 1.142 10.996 1.00 97.81 122 GLY A CA 1
ATOM 830 C C . GLY A 1 122 ? 0.334 0.328 11.046 1.00 97.81 122 GLY A C 1
ATOM 831 O O . GLY A 1 122 ? 0.196 -0.522 11.923 1.00 97.81 122 GLY A O 1
ATOM 832 N N . LEU A 1 123 ? -0.613 0.582 10.138 1.00 97.94 123 LEU A N 1
ATOM 833 C CA . LEU A 1 123 ? -1.845 -0.197 10.027 1.00 97.94 123 LEU A CA 1
ATOM 834 C C . LEU A 1 123 ? -1.581 -1.547 9.338 1.00 97.94 123 LEU A C 1
ATOM 836 O O . LEU A 1 123 ? -0.688 -1.638 8.492 1.00 97.94 123 LEU A O 1
ATOM 840 N N . PRO A 1 124 ? -2.355 -2.598 9.660 1.00 97.25 124 PRO A N 1
ATOM 841 C CA . PRO A 1 124 ? -2.248 -3.880 8.980 1.00 97.25 124 PRO A CA 1
ATOM 842 C C . PRO A 1 124 ? -2.645 -3.773 7.502 1.00 97.25 124 PRO A C 1
ATOM 844 O O . PRO A 1 124 ? -3.595 -3.072 7.137 1.00 97.25 124 PRO A O 1
ATOM 847 N N . LEU A 1 125 ? -1.930 -4.521 6.664 1.00 97.25 125 LEU A N 1
ATOM 848 C CA . LEU A 1 125 ? -2.291 -4.790 5.278 1.00 97.25 125 LEU A CA 1
ATOM 849 C C . LEU A 1 125 ? -3.168 -6.043 5.233 1.00 97.25 125 LEU A C 1
ATOM 851 O O . LEU A 1 125 ? -2.776 -7.096 5.738 1.00 97.25 125 LEU A O 1
ATOM 855 N N . VAL A 1 126 ? -4.342 -5.945 4.620 1.00 95.12 126 VAL A N 1
ATOM 856 C CA . VAL A 1 126 ? -5.277 -7.070 4.516 1.00 95.12 126 VAL A CA 1
ATOM 857 C C . VAL A 1 126 ? -4.888 -7.969 3.342 1.00 95.12 126 VAL A C 1
ATOM 859 O O . VAL A 1 126 ? -4.807 -7.507 2.204 1.00 95.12 126 VAL A O 1
ATOM 862 N N . ALA A 1 127 ? -4.668 -9.258 3.610 1.00 87.62 127 ALA A N 1
ATOM 863 C CA . ALA A 1 127 ? -4.264 -10.248 2.607 1.00 87.62 127 ALA A CA 1
ATOM 864 C C . ALA A 1 127 ? -5.398 -10.622 1.638 1.00 87.62 127 ALA A C 1
ATOM 866 O O . ALA A 1 127 ? -5.161 -10.936 0.470 1.00 87.62 127 ALA A O 1
ATOM 867 N N . ARG A 1 128 ? -6.637 -10.614 2.137 1.00 79.25 128 ARG A N 1
ATOM 868 C CA . ARG A 1 128 ? -7.831 -11.088 1.438 1.00 79.25 128 ARG A CA 1
ATOM 869 C C . ARG A 1 128 ? -9.086 -10.474 2.060 1.00 79.25 128 ARG A C 1
ATOM 871 O O . ARG A 1 128 ? -9.217 -10.424 3.278 1.00 79.25 128 ARG A O 1
ATOM 878 N N . CYS A 1 129 ? -10.044 -10.086 1.219 1.00 63.03 129 CYS A N 1
ATOM 879 C CA . CYS A 1 129 ? -11.405 -9.771 1.660 1.00 63.03 129 CYS A CA 1
ATOM 880 C C . CYS A 1 129 ? -12.187 -11.079 1.939 1.00 63.03 129 CYS A C 1
ATOM 882 O O . CYS A 1 129 ? -11.995 -12.056 1.193 1.00 63.03 129 CYS A O 1
ATOM 884 N N . PRO A 1 130 ? -13.060 -11.148 2.966 1.00 60.31 130 PRO A N 1
ATOM 885 C CA . PRO A 1 130 ? -13.936 -12.298 3.176 1.00 60.31 130 PRO A CA 1
ATOM 886 C C . PRO A 1 130 ? -14.770 -12.578 1.919 1.00 60.31 130 PRO A C 1
ATOM 888 O O . PRO A 1 130 ? -15.020 -11.683 1.113 1.00 60.31 130 PRO A O 1
ATOM 891 N N . ARG A 1 131 ? -15.129 -13.849 1.711 1.00 50.81 131 ARG A N 1
ATOM 892 C CA . ARG A 1 131 ? -15.994 -14.240 0.589 1.00 50.81 131 ARG A CA 1
ATOM 893 C C . ARG A 1 131 ? -17.445 -13.923 0.912 1.00 50.81 131 ARG A C 1
ATOM 895 O O . ARG A 1 131 ? -17.807 -14.133 2.088 1.00 50.81 131 ARG A O 1
#

InterPro domains:
  IPR010318 S-Me-THD, N-terminal domain [PF06032] (12-126)
  IPR027479 S-Me-THD, N-terminal domain superfamily [G3DSA:3.40.1610.10] (4-127)

Radius of gyration: 14.0 Å; chains: 1; bounding box: 32×32×37 Å